Protein AF-A0ABD0RJ56-F1 (afdb_monomer)

Radius of gyration: 17.23 Å; Cα contacts (8 Å, |Δi|>4): 108; chains: 1; bounding box: 43×37×40 Å

InterPro domains:
  IPR050910 JMJD6 family arginine demethylases/lysyl-hydroxylases [PTHR12480] (2-118)

Secondary structure (DSSP, 8-state):
-HHHIIIIITTT---PPPSTTTT-THHHH-SHHHHHHHTTT-EEEEEE-TTSPEEEEEHHHHHHHHTT---SS------S-STTST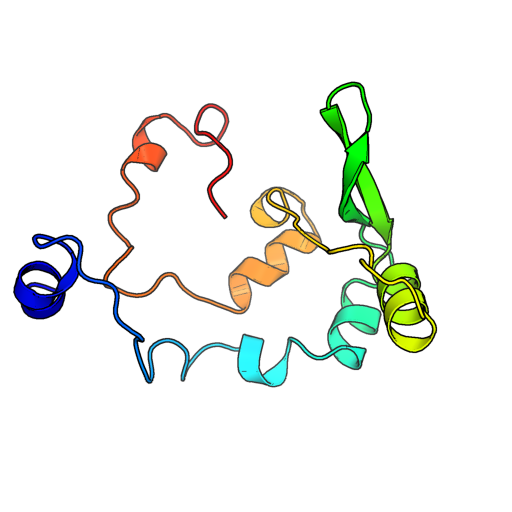TGGGGGGS----GGG---GGGGG-TTTSPP--

Sequence (118 aa):
PEEFIQRFEKPYKPVVLLNCQDLWPAREKWTLERLKRKYRNQKFKCGEDNDGYSVKMKMKYYVEYLESTHDDSPLYIFDSSFGEHAKRRKLLEDYQVPAFFRDDLFQFAGEKRRPPYR

Nearest PDB structures (foldseek):
  6mev-assembly7_G  TM=1.001E+00  e=7.205E-17  Homo sapiens
  7dyt-assembly1_A  TM=6.896E-01  e=9.779E-03  Homo sapiens
  7uv9-assembly1_K  TM=5.946E-01  e=1.048E-01  Homo sapiens
  3k3n-assembly1_A  TM=6.555E-01  e=2.467E-01  Homo sapiens

Foldseek 3Di:
DVVCCVPDVVVVHDDDDPPQCVPFQCVPQVDLVNCCVQQVAPWFFQDADPVGHTDIDGSVVVSVCVVDDPDPDDGGGDHLCQCVDPRSVVVVNRGDDGPVPPPPVQCVVPDVRRPRDD

Mean predicted aligned error: 2.81 Å

Solvent-accessible surface area (backbone atoms only — not comparable to full-atom values): 7423 Å² total; per-residue (Å²): 98,69,67,55,36,70,72,22,59,74,71,72,43,90,81,87,80,74,83,72,56,79,86,29,53,37,82,75,50,74,38,72,70,50,41,34,63,79,38,30,84,44,69,42,26,37,52,62,50,98,88,66,48,73,36,64,43,34,36,41,58,51,54,55,42,72,77,68,66,84,61,98,77,66,85,49,82,65,55,58,60,39,75,82,32,92,80,49,26,63,59,64,76,26,51,74,81,47,86,82,66,64,83,55,71,59,61,79,63,33,88,90,68,37,75,85,84,89

Organism: Cirrhinus mrigala (NCBI:txid683832)

pLDDT: mean 97.33, std 1.73, range [88.75, 98.81]

Structure (mmCIF, N/CA/C/O backbone):
data_AF-A0ABD0RJ56-F1
#
_entry.id   AF-A0ABD0RJ56-F1
#
loop_
_atom_site.group_PDB
_atom_site.id
_atom_site.type_symbol
_atom_site.label_atom_id
_atom_site.label_alt_id
_atom_site.label_comp_id
_atom_site.label_asym_id
_atom_site.label_entity_id
_atom_site.label_seq_id
_atom_site.pdbx_PDB_ins_code
_atom_site.Cartn_x
_atom_site.Cartn_y
_atom_site.Cartn_z
_atom_site.occupancy
_atom_site.B_iso_or_equiv
_atom_site.auth_seq_id
_atom_site.auth_comp_id
_atom_site.auth_asym_id
_atom_site.auth_atom_id
_atom_site.pdbx_PDB_model_num
ATOM 1 N N . PRO A 1 1 ? -19.359 6.671 13.083 1.00 88.75 1 PRO A N 1
ATOM 2 C CA . PRO A 1 1 ? -18.139 6.341 13.866 1.00 88.75 1 PRO A CA 1
ATOM 3 C C . PRO A 1 1 ? -18.472 5.698 15.215 1.00 88.75 1 PRO A C 1
ATOM 5 O O . PRO A 1 1 ? -18.000 4.602 15.471 1.00 88.75 1 PRO A O 1
ATOM 8 N N . GLU A 1 2 ? -19.352 6.324 16.005 1.00 96.62 2 GLU A N 1
ATOM 9 C CA . GLU A 1 2 ? -19.818 5.838 17.319 1.00 96.62 2 GLU A CA 1
ATOM 10 C C . GLU A 1 2 ? -20.179 4.342 17.337 1.00 96.62 2 GLU A C 1
ATOM 12 O O . GLU A 1 2 ? -19.655 3.572 18.136 1.00 96.62 2 GLU A O 1
ATOM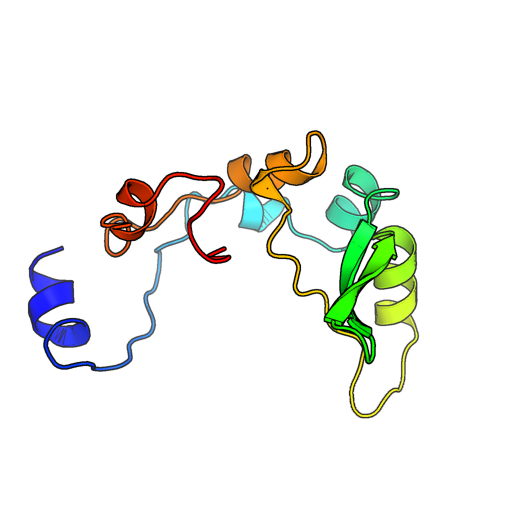 17 N N . GLU A 1 3 ? -21.030 3.902 16.405 1.00 97.88 3 GLU A N 1
ATOM 18 C CA . GLU A 1 3 ? -21.473 2.508 16.342 1.00 97.88 3 GLU A CA 1
ATOM 19 C C . GLU A 1 3 ? -20.312 1.533 16.088 1.00 97.88 3 GLU A C 1
ATOM 21 O O . GLU A 1 3 ? -20.237 0.479 16.720 1.00 97.88 3 GLU A O 1
ATOM 26 N N . PHE A 1 4 ? -19.383 1.896 15.196 1.00 98.06 4 PHE A N 1
ATOM 27 C CA . PHE A 1 4 ? -18.185 1.099 14.931 1.00 98.06 4 PHE A CA 1
ATOM 28 C C . PHE A 1 4 ? -17.321 0.972 16.191 1.00 98.06 4 PHE A C 1
ATOM 30 O O . PHE A 1 4 ? -16.893 -0.131 16.536 1.00 98.06 4 PHE A O 1
ATOM 37 N N . ILE A 1 5 ? -17.141 2.081 16.914 1.00 98.06 5 ILE A N 1
ATOM 38 C CA . ILE A 1 5 ? -16.352 2.121 18.145 1.00 98.06 5 ILE A CA 1
ATOM 39 C C . ILE A 1 5 ? -16.961 1.194 19.198 1.00 98.06 5 ILE A C 1
ATOM 41 O O . ILE A 1 5 ? -16.270 0.331 19.734 1.00 98.06 5 ILE A O 1
ATOM 45 N N . GLN A 1 6 ? -18.261 1.326 19.471 1.00 98.56 6 GLN A N 1
ATOM 46 C CA . GLN A 1 6 ? -18.923 0.548 20.522 1.00 98.56 6 GLN A CA 1
ATOM 47 C C . GLN A 1 6 ? -18.983 -0.950 20.199 1.00 98.56 6 GLN A C 1
ATOM 49 O O . GLN A 1 6 ? -18.818 -1.781 21.091 1.00 98.56 6 GLN A O 1
ATOM 54 N N . ARG A 1 7 ? -19.230 -1.310 18.934 1.00 98.44 7 ARG A N 1
ATOM 55 C CA . ARG A 1 7 ? -19.447 -2.708 18.532 1.00 98.44 7 ARG A CA 1
ATOM 56 C C . ARG A 1 7 ? -18.157 -3.470 18.233 1.00 98.44 7 ARG A C 1
ATOM 58 O O . ARG A 1 7 ? -18.163 -4.695 18.374 1.00 98.44 7 ARG A O 1
ATOM 65 N N . PHE A 1 8 ? -17.096 -2.783 17.797 1.00 98.56 8 PHE A N 1
ATOM 66 C CA . PHE A 1 8 ? -15.898 -3.428 17.249 1.00 98.56 8 PHE A CA 1
ATOM 67 C C . PHE A 1 8 ? -14.587 -2.904 17.835 1.00 98.56 8 PHE A C 1
ATOM 69 O O . PHE A 1 8 ? -13.844 -3.695 18.410 1.00 98.56 8 PHE A O 1
ATOM 76 N N . GLU A 1 9 ? -14.309 -1.601 17.747 1.00 98.25 9 GLU A N 1
ATOM 77 C CA . GLU A 1 9 ? -13.006 -1.048 18.156 1.00 98.25 9 GLU A CA 1
ATOM 78 C C . GLU A 1 9 ? -12.760 -1.171 19.665 1.00 98.25 9 GLU A C 1
ATOM 80 O O . GLU A 1 9 ? -11.791 -1.794 20.091 1.00 98.25 9 GLU A O 1
ATOM 85 N N . LYS A 1 10 ? -13.682 -0.654 20.486 1.00 98.25 10 LYS A N 1
ATOM 86 C CA . LYS A 1 10 ? -13.604 -0.692 21.951 1.00 98.25 10 LYS A CA 1
ATOM 87 C C . LYS A 1 10 ? -13.542 -2.118 22.525 1.00 98.25 10 LYS A C 1
ATOM 89 O O . LYS A 1 10 ? -12.751 -2.332 23.440 1.00 98.25 10 LYS A O 1
ATOM 94 N N . PRO A 1 11 ? -14.335 -3.101 22.047 1.00 98.44 11 PRO A N 1
ATOM 95 C CA . PRO A 1 11 ? -14.217 -4.485 22.508 1.00 98.44 11 PRO A CA 1
ATOM 96 C C . PRO A 1 11 ? -13.093 -5.284 21.823 1.00 98.44 11 PRO A C 1
ATOM 98 O O . PRO A 1 11 ? -13.025 -6.491 22.043 1.00 98.44 11 PRO A O 1
ATOM 101 N N . TYR A 1 12 ? -12.245 -4.666 20.988 1.00 98.44 12 TYR A N 1
ATOM 102 C CA . TYR A 1 12 ? -11.181 -5.344 20.230 1.00 98.44 12 TYR A CA 1
ATOM 103 C C . TYR A 1 12 ? -11.688 -6.515 19.369 1.00 98.44 12 TYR A C 1
ATOM 105 O O . TYR A 1 12 ? -11.052 -7.564 19.255 1.00 98.44 12 TYR A O 1
ATOM 113 N N . LYS A 1 13 ? -12.864 -6.350 18.755 1.00 98.56 13 LYS A N 1
ATOM 114 C CA . LYS A 1 13 ? -13.534 -7.396 17.979 1.00 98.56 13 LYS A CA 1
ATOM 115 C C . LYS A 1 13 ? -13.272 -7.229 16.474 1.00 98.56 13 LYS A C 1
ATOM 117 O O . LYS A 1 13 ? -13.700 -6.224 15.904 1.00 98.56 13 LYS A O 1
ATOM 122 N N . PRO A 1 14 ? -12.663 -8.225 15.797 1.00 98.56 14 PRO A N 1
ATOM 123 C CA . PRO A 1 14 ? -12.474 -8.195 14.348 1.00 98.56 14 PRO A CA 1
ATOM 124 C C . PRO A 1 14 ? -13.799 -8.124 13.578 1.00 98.56 14 PRO A C 1
ATOM 126 O O . PRO A 1 14 ? -14.790 -8.755 13.958 1.00 98.56 14 PRO A O 1
ATOM 129 N N . VAL A 1 15 ? -13.806 -7.383 12.468 1.00 98.12 15 VAL A N 1
ATOM 130 C CA . VAL A 1 15 ? -14.964 -7.234 11.576 1.00 98.12 15 VAL A CA 1
ATOM 131 C C . VAL A 1 15 ? -14.520 -7.008 10.132 1.00 98.12 15 VAL A C 1
ATOM 133 O O . VAL A 1 15 ? -13.505 -6.362 9.879 1.00 98.12 15 VAL A O 1
ATOM 136 N N . VAL A 1 16 ? -15.303 -7.515 9.177 1.00 98.19 16 VAL A N 1
ATOM 137 C CA . VAL A 1 16 ? -15.160 -7.192 7.751 1.00 98.19 16 VAL A CA 1
ATOM 138 C C . VAL A 1 16 ? -16.082 -6.020 7.422 1.00 98.19 16 VAL A C 1
ATOM 140 O O . VAL A 1 16 ? -17.297 -6.114 7.589 1.00 98.19 16 VAL A O 1
ATOM 143 N N . LEU A 1 17 ? -15.505 -4.910 6.959 1.00 97.62 17 LEU A N 1
ATOM 144 C CA . LEU A 1 17 ? -16.253 -3.723 6.545 1.00 97.62 17 LEU A CA 1
ATOM 145 C C . LEU A 1 17 ? -16.575 -3.800 5.052 1.00 97.62 17 LEU A C 1
ATOM 147 O O . LEU A 1 17 ? -15.671 -3.828 4.220 1.00 97.62 17 LEU A O 1
ATOM 151 N N . LEU A 1 18 ? -17.862 -3.798 4.715 1.00 97.50 18 LEU A N 1
ATOM 152 C CA . LEU A 1 18 ? -18.329 -3.726 3.331 1.00 97.50 18 LEU A CA 1
ATOM 153 C C . LEU A 1 18 ? -18.424 -2.264 2.868 1.00 97.50 18 LEU A C 1
ATOM 155 O O . LEU A 1 18 ? -18.522 -1.353 3.691 1.00 97.50 18 LEU A O 1
ATOM 159 N N . ASN A 1 19 ? -18.416 -2.043 1.549 1.00 96.44 19 ASN A N 1
ATOM 160 C CA . ASN A 1 19 ? -18.725 -0.757 0.897 1.00 96.44 19 ASN A CA 1
ATOM 161 C C . ASN A 1 19 ? -17.816 0.429 1.296 1.00 96.44 19 ASN A C 1
ATOM 163 O O . ASN A 1 19 ? -18.101 1.586 0.997 1.00 96.44 19 ASN A O 1
ATOM 167 N N . CYS A 1 20 ? -16.679 0.177 1.951 1.00 96.00 20 CYS A N 1
ATOM 168 C CA . CYS A 1 20 ? -15.752 1.229 2.387 1.00 96.00 20 CYS A CA 1
ATOM 169 C C . CYS A 1 20 ? -14.817 1.733 1.270 1.00 96.00 20 CYS A C 1
ATOM 171 O O . CYS A 1 20 ? -14.027 2.652 1.491 1.00 96.00 20 CYS A O 1
ATOM 173 N N . GLN A 1 21 ? -14.921 1.142 0.076 1.00 97.69 21 GLN A N 1
ATOM 174 C CA . GLN A 1 21 ? -14.030 1.374 -1.064 1.00 97.69 21 GLN A CA 1
ATOM 175 C C . GLN A 1 21 ? -14.792 1.705 -2.355 1.00 97.69 21 GLN A C 1
ATOM 177 O O . GLN A 1 21 ? -14.190 1.749 -3.423 1.00 97.69 21 GLN A O 1
ATOM 182 N N . ASP A 1 22 ? -16.110 1.927 -2.297 1.00 95.62 22 ASP A N 1
ATOM 183 C CA . ASP A 1 22 ? -16.953 2.060 -3.499 1.00 95.62 22 ASP A CA 1
ATOM 184 C C . ASP A 1 22 ? -16.535 3.198 -4.425 1.00 95.62 22 ASP A C 1
ATOM 186 O O . ASP A 1 22 ? -16.632 3.075 -5.642 1.00 95.62 22 ASP A O 1
ATOM 190 N N . LEU A 1 23 ? -15.990 4.267 -3.851 1.00 96.50 23 LEU A N 1
ATOM 191 C CA . LEU A 1 23 ? -15.541 5.445 -4.586 1.00 96.50 23 LEU A CA 1
ATOM 192 C C . LEU A 1 23 ? -14.040 5.425 -4.910 1.00 96.50 23 LEU A C 1
ATOM 194 O O . LEU A 1 23 ? -13.522 6.411 -5.427 1.00 96.50 23 LEU A O 1
ATOM 198 N N . TRP A 1 24 ? -13.311 4.353 -4.577 1.00 98.44 24 TRP A N 1
ATOM 199 C CA . TRP A 1 24 ? -11.860 4.310 -4.764 1.00 98.44 24 TRP A CA 1
ATOM 200 C C . TRP A 1 24 ? -11.498 4.097 -6.237 1.00 98.44 24 TRP A C 1
ATOM 202 O O . TRP A 1 24 ? -11.827 3.044 -6.796 1.00 98.44 24 TRP A O 1
ATOM 212 N N . PRO A 1 25 ? -10.721 5.007 -6.859 1.00 98.62 25 PRO A N 1
ATOM 213 C CA . PRO A 1 25 ? -10.216 4.791 -8.214 1.00 98.62 25 PRO A CA 1
ATOM 214 C C . PRO A 1 25 ? -9.366 3.518 -8.357 1.00 98.62 25 PRO A C 1
ATOM 216 O O . PRO A 1 25 ? -9.233 2.989 -9.464 1.00 98.62 25 PRO A O 1
ATOM 219 N N . ALA A 1 26 ? -8.795 3.009 -7.258 1.00 98.50 26 ALA A N 1
ATOM 220 C CA . ALA A 1 26 ? -8.072 1.741 -7.202 1.00 98.50 26 ALA A CA 1
ATOM 221 C C . ALA A 1 26 ? -8.860 0.567 -7.803 1.00 98.50 26 ALA A C 1
ATOM 223 O O . ALA A 1 26 ? -8.245 -0.272 -8.460 1.00 98.50 26 ALA A O 1
ATOM 224 N N . ARG A 1 27 ? -10.199 0.549 -7.674 1.00 98.12 27 ARG A N 1
ATOM 225 C CA . ARG A 1 27 ? -11.068 -0.516 -8.218 1.00 98.12 27 ARG A CA 1
ATOM 226 C C . ARG A 1 27 ? -10.8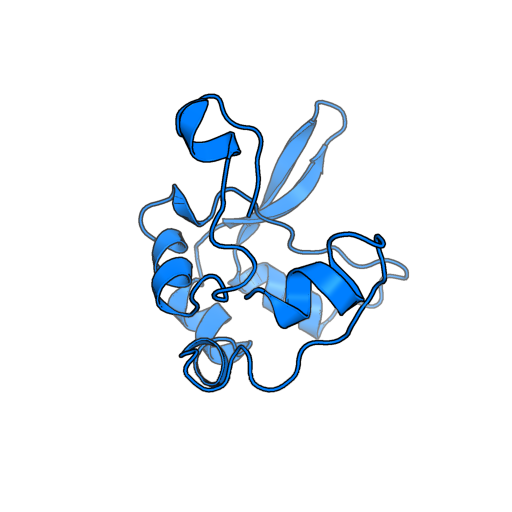73 -0.750 -9.717 1.00 98.12 27 ARG A C 1
ATOM 228 O O . ARG A 1 27 ? -11.003 -1.874 -10.181 1.00 98.12 27 ARG A O 1
ATOM 235 N N . GLU A 1 28 ? -10.530 0.298 -10.463 1.00 98.19 28 GLU A N 1
ATOM 236 C CA . GLU A 1 28 ? -10.257 0.211 -11.901 1.00 98.19 28 GLU A CA 1
ATOM 237 C C . GLU A 1 28 ? -8.770 0.364 -12.233 1.00 98.19 28 GLU A C 1
ATOM 239 O O . GLU A 1 28 ? -8.291 -0.123 -13.262 1.00 98.19 28 GLU A O 1
ATOM 244 N N . LYS A 1 29 ? -8.030 1.141 -11.435 1.00 98.56 29 LYS A N 1
ATOM 245 C CA . LYS A 1 29 ? -6.637 1.506 -11.729 1.00 98.56 29 LYS A CA 1
ATOM 246 C C . LYS A 1 29 ? -5.634 0.441 -11.316 1.00 98.56 29 LYS A C 1
ATOM 248 O O . LYS A 1 29 ? -4.575 0.363 -11.943 1.00 98.56 29 LYS A O 1
ATOM 253 N N . TRP A 1 30 ? -5.920 -0.339 -10.278 1.00 98.50 30 TRP A N 1
ATOM 254 C CA . TRP A 1 30 ? -4.980 -1.310 -9.719 1.00 98.50 30 TRP A CA 1
ATOM 255 C C . TRP A 1 30 ? -5.168 -2.683 -10.358 1.00 98.50 30 TRP A C 1
ATOM 257 O O . TRP A 1 30 ? -5.581 -3.646 -9.726 1.00 98.50 30 TRP A O 1
ATOM 267 N N . THR A 1 31 ? -4.833 -2.758 -11.643 1.00 98.56 31 THR A N 1
ATOM 268 C CA . THR A 1 31 ? -4.732 -4.014 -12.395 1.00 98.56 31 THR A CA 1
ATOM 269 C C . THR A 1 31 ? -3.276 -4.279 -12.768 1.00 98.56 31 THR A C 1
ATOM 271 O O . THR A 1 31 ? -2.493 -3.330 -12.892 1.00 98.56 31 THR A O 1
ATOM 274 N N . LEU A 1 32 ? -2.896 -5.545 -12.988 1.00 98.12 32 LEU A N 1
ATOM 275 C CA . LEU A 1 32 ? -1.526 -5.905 -13.385 1.00 98.12 32 LEU A CA 1
ATOM 276 C C . LEU A 1 32 ? -1.065 -5.109 -14.615 1.00 98.12 32 LEU A C 1
ATOM 278 O O . LEU A 1 32 ? -0.003 -4.492 -14.585 1.00 98.12 32 LEU A O 1
ATOM 282 N N . GLU A 1 33 ? -1.896 -5.024 -15.656 1.00 98.19 33 GLU A N 1
ATOM 283 C CA . GLU A 1 33 ? -1.592 -4.275 -16.881 1.00 98.19 33 GLU A CA 1
ATOM 284 C C . GLU A 1 33 ? -1.340 -2.779 -16.605 1.00 98.19 33 GLU A C 1
ATOM 286 O O . GLU A 1 33 ? -0.318 -2.212 -17.016 1.00 98.19 33 GLU A O 1
ATOM 291 N N . ARG A 1 34 ? -2.251 -2.119 -15.874 1.00 98.56 34 ARG A N 1
ATOM 292 C CA . ARG A 1 34 ? -2.160 -0.676 -15.605 1.00 98.56 34 ARG A CA 1
ATOM 293 C C . ARG A 1 34 ? -1.000 -0.352 -14.672 1.00 98.56 34 ARG A C 1
ATOM 295 O O . ARG A 1 34 ? -0.301 0.635 -14.914 1.00 98.56 34 ARG A O 1
ATOM 302 N N . LEU A 1 35 ? -0.755 -1.176 -13.653 1.00 98.62 35 LEU A N 1
ATOM 303 C CA . LEU A 1 35 ? 0.365 -1.012 -12.726 1.00 98.62 35 LEU A CA 1
ATOM 304 C C . LEU A 1 35 ? 1.709 -1.262 -13.428 1.00 98.62 35 LEU A C 1
ATOM 306 O O . LEU A 1 35 ? 2.607 -0.418 -13.316 1.00 98.62 35 LEU A O 1
ATOM 310 N N . LYS A 1 36 ? 1.825 -2.331 -14.235 1.00 98.44 36 LYS A N 1
ATOM 311 C CA . LYS A 1 36 ? 3.004 -2.633 -15.074 1.00 98.44 36 LYS A CA 1
ATOM 312 C C . LYS A 1 36 ? 3.311 -1.483 -16.029 1.00 98.44 36 LYS A C 1
ATOM 314 O O . LYS A 1 36 ? 4.476 -1.124 -16.185 1.00 98.44 36 LYS A O 1
ATOM 319 N N . ARG A 1 37 ? 2.291 -0.849 -16.624 1.00 98.50 37 ARG A N 1
ATOM 320 C CA . ARG A 1 37 ? 2.452 0.321 -17.508 1.00 98.50 37 ARG A CA 1
ATOM 321 C C . ARG A 1 37 ? 2.829 1.597 -16.745 1.00 98.50 37 ARG A C 1
ATOM 323 O O . ARG A 1 37 ? 3.854 2.203 -17.053 1.00 98.50 37 ARG A O 1
ATOM 330 N N . LYS A 1 38 ? 2.033 2.009 -15.751 1.00 98.44 38 LYS A N 1
ATOM 331 C CA . LYS A 1 38 ? 2.175 3.297 -15.032 1.00 98.44 38 LYS A CA 1
ATOM 332 C C . LYS A 1 38 ? 3.432 3.342 -14.160 1.00 98.44 38 LYS A C 1
ATOM 334 O O . LYS A 1 38 ? 4.125 4.359 -14.132 1.00 98.44 38 LYS A O 1
ATOM 339 N N . TYR A 1 39 ? 3.756 2.242 -13.482 1.00 98.62 39 TYR A N 1
ATOM 340 C CA . TYR A 1 39 ? 4.877 2.156 -12.541 1.00 98.62 39 TYR A CA 1
ATOM 341 C C . TYR A 1 39 ? 6.036 1.300 -13.058 1.00 98.62 39 TYR A C 1
ATOM 343 O O . TYR A 1 39 ? 6.927 0.959 -12.284 1.00 98.62 39 TYR A O 1
ATOM 351 N N . ARG A 1 40 ? 6.081 1.020 -14.369 1.00 98.62 40 ARG A N 1
ATOM 352 C CA . ARG A 1 40 ? 7.025 0.114 -15.054 1.00 98.62 40 ARG A CA 1
ATOM 353 C C . ARG A 1 40 ? 8.438 0.079 -14.473 1.00 98.62 40 ARG A C 1
ATOM 355 O O . ARG A 1 40 ? 8.984 -0.986 -14.206 1.00 98.62 40 ARG A O 1
ATOM 362 N N . ASN A 1 41 ? 9.041 1.257 -14.308 1.00 98.62 41 ASN A N 1
ATOM 363 C CA . ASN A 1 41 ? 10.431 1.420 -13.873 1.00 98.62 41 ASN A CA 1
ATOM 364 C C . ASN A 1 41 ? 10.588 1.859 -12.407 1.00 98.62 41 ASN A C 1
ATOM 366 O O . ASN A 1 41 ? 11.707 2.150 -11.988 1.00 98.62 41 ASN A O 1
ATOM 370 N N . GLN A 1 42 ? 9.499 1.945 -11.639 1.00 98.69 42 GLN A N 1
ATO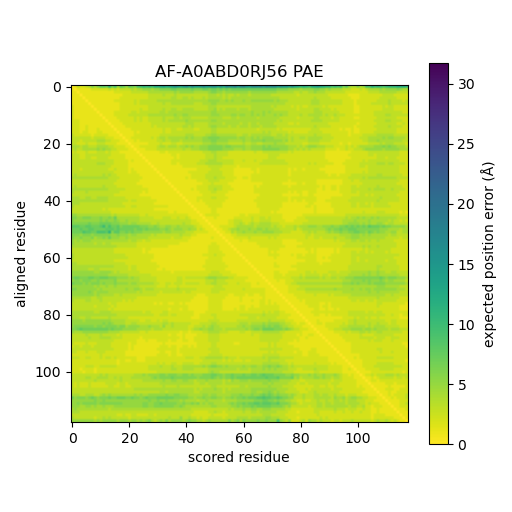M 371 C CA . GLN A 1 42 ? 9.550 2.242 -10.208 1.00 98.69 42 GLN A CA 1
ATOM 372 C C . GLN A 1 42 ? 9.865 0.975 -9.423 1.00 98.69 42 GLN A C 1
ATOM 374 O O . GLN A 1 42 ? 9.317 -0.087 -9.717 1.00 98.69 42 GLN A O 1
ATOM 379 N N . LYS A 1 43 ? 10.770 1.105 -8.451 1.00 98.56 43 LYS A N 1
ATOM 380 C CA . LYS A 1 43 ? 11.142 0.024 -7.542 1.00 98.56 43 LYS A CA 1
ATOM 381 C C . LYS A 1 43 ? 10.155 -0.042 -6.373 1.00 98.56 43 LYS A C 1
ATOM 383 O O . LYS A 1 43 ? 9.825 1.003 -5.811 1.00 98.56 43 LYS A O 1
ATOM 388 N N . PHE A 1 44 ? 9.738 -1.243 -6.004 1.00 98.75 44 PHE A N 1
ATOM 389 C CA . PHE A 1 44 ? 8.932 -1.535 -4.820 1.00 98.75 44 PHE A CA 1
ATOM 390 C C . PHE A 1 44 ? 9.683 -2.536 -3.947 1.00 98.75 44 PHE A C 1
ATOM 392 O O . PHE A 1 44 ? 10.370 -3.411 -4.479 1.00 98.75 44 PHE A O 1
ATOM 399 N N . LYS A 1 45 ? 9.604 -2.365 -2.628 1.00 98.62 45 LYS A N 1
ATOM 400 C CA . LYS A 1 45 ? 10.156 -3.308 -1.655 1.00 98.62 45 LYS A CA 1
ATOM 401 C C . LYS A 1 45 ? 9.425 -4.645 -1.756 1.00 98.62 45 LYS A C 1
ATOM 403 O O . LYS A 1 45 ? 8.199 -4.665 -1.791 1.00 98.62 45 LYS A O 1
ATOM 408 N N . CYS A 1 46 ? 10.187 -5.730 -1.814 1.00 98.19 46 CYS A N 1
ATOM 409 C CA . CYS A 1 46 ? 9.674 -7.099 -1.853 1.00 98.19 46 CYS A CA 1
ATOM 410 C C . CYS A 1 46 ? 10.417 -8.052 -0.901 1.00 98.19 46 CYS A C 1
ATOM 412 O O . CYS A 1 46 ? 10.375 -9.264 -1.078 1.00 98.19 46 CYS A O 1
ATOM 414 N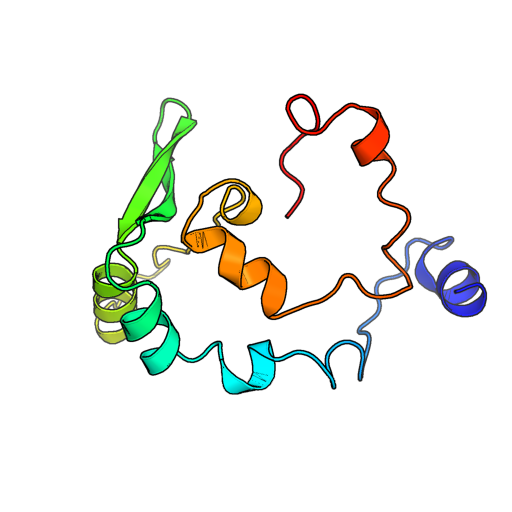 N . GLY A 1 47 ? 11.149 -7.490 0.064 1.00 97.62 47 GLY A N 1
ATOM 415 C CA . GLY A 1 47 ? 11.928 -8.216 1.060 1.00 97.62 47 GLY A CA 1
ATOM 416 C C . GLY A 1 47 ? 12.872 -7.288 1.825 1.00 97.62 47 GLY A C 1
ATOM 417 O O . GLY A 1 47 ? 12.906 -6.072 1.590 1.00 97.62 47 GLY A O 1
ATOM 418 N N . GLU A 1 48 ? 13.653 -7.879 2.715 1.00 98.06 48 GLU A N 1
ATOM 419 C CA . GLU A 1 48 ? 14.755 -7.260 3.452 1.00 98.06 48 GLU A CA 1
ATOM 420 C C . GLU A 1 48 ? 15.953 -8.210 3.410 1.00 98.06 48 GLU A C 1
ATOM 422 O O . GLU A 1 48 ? 15.766 -9.424 3.312 1.00 98.06 48 GLU A O 1
ATOM 427 N N . ASP A 1 49 ? 17.165 -7.665 3.405 1.00 96.62 49 ASP A N 1
ATOM 428 C CA . ASP A 1 49 ? 18.381 -8.464 3.540 1.00 96.62 49 ASP A CA 1
ATOM 429 C C . ASP A 1 49 ? 18.763 -8.669 5.014 1.00 96.62 49 ASP A C 1
ATOM 431 O O . ASP A 1 49 ? 18.076 -8.214 5.930 1.00 96.62 49 ASP A O 1
ATOM 435 N N . ASN A 1 50 ? 19.873 -9.373 5.242 1.00 96.88 50 ASN A N 1
ATOM 436 C CA . ASN A 1 50 ? 20.346 -9.738 6.580 1.00 96.88 50 ASN A CA 1
ATOM 437 C C . ASN A 1 50 ? 20.732 -8.528 7.449 1.00 96.88 50 ASN A C 1
ATOM 439 O O . ASN A 1 50 ? 20.772 -8.657 8.671 1.00 96.88 50 ASN A O 1
ATOM 443 N N . ASP A 1 51 ? 20.990 -7.373 6.832 1.00 96.62 51 ASP A N 1
ATOM 444 C CA . ASP A 1 51 ? 21.355 -6.130 7.515 1.00 96.62 51 ASP A CA 1
ATOM 445 C C . ASP A 1 51 ? 20.149 -5.175 7.649 1.00 96.62 51 ASP A C 1
ATOM 447 O O . ASP A 1 51 ? 20.281 -4.045 8.128 1.00 96.62 51 ASP A O 1
ATOM 451 N N . GLY A 1 52 ? 18.955 -5.616 7.233 1.00 94.62 52 GLY A N 1
ATOM 452 C CA . GLY A 1 52 ? 17.708 -4.856 7.309 1.00 94.62 52 GLY A CA 1
ATOM 453 C C . GLY A 1 52 ? 17.514 -3.837 6.183 1.00 94.62 52 GLY A C 1
ATOM 454 O O . GLY A 1 52 ? 16.579 -3.027 6.234 1.00 94.62 52 GLY A O 1
ATOM 455 N N . TYR A 1 53 ? 18.347 -3.844 5.137 1.00 96.62 53 TYR A N 1
ATOM 456 C CA . TYR A 1 53 ? 18.112 -2.989 3.978 1.00 96.62 53 TYR A CA 1
ATOM 457 C C . TYR A 1 53 ? 16.993 -3.555 3.107 1.00 96.62 53 TYR A C 1
ATOM 459 O O . TYR A 1 53 ? 16.834 -4.755 2.898 1.00 96.62 53 TYR A O 1
ATOM 467 N N . SER A 1 54 ? 16.187 -2.653 2.547 1.00 96.94 54 SER A N 1
ATOM 468 C CA . SER A 1 54 ? 15.078 -3.044 1.679 1.00 96.94 54 SER A CA 1
ATOM 469 C C . SER A 1 54 ? 15.570 -3.659 0.367 1.00 96.94 54 SER A C 1
ATOM 471 O O . SER A 1 54 ? 16.167 -2.964 -0.462 1.00 96.94 54 SER A O 1
ATOM 473 N N . VAL A 1 55 ? 15.170 -4.900 0.101 1.00 98.06 55 VAL A N 1
ATOM 474 C CA . VAL A 1 55 ? 15.298 -5.532 -1.216 1.00 98.06 55 VAL A CA 1
ATOM 475 C C . VAL A 1 55 ? 14.183 -4.996 -2.111 1.00 98.06 55 VAL A C 1
ATOM 477 O O . VAL A 1 55 ? 13.004 -5.064 -1.758 1.00 98.06 55 VAL A O 1
ATOM 480 N N . LYS A 1 56 ? 14.534 -4.405 -3.263 1.00 98.44 56 LYS A N 1
ATOM 481 C CA . LYS A 1 56 ? 13.561 -3.753 -4.157 1.00 98.44 56 LYS A CA 1
ATOM 482 C C . LYS A 1 56 ? 13.660 -4.219 -5.603 1.00 98.44 56 LYS A C 1
ATOM 484 O O . LYS A 1 56 ? 14.743 -4.226 -6.188 1.00 98.44 56 LYS A O 1
ATOM 489 N N . MET A 1 57 ? 12.507 -4.423 -6.233 1.00 98.62 57 MET A N 1
ATOM 490 C CA . MET A 1 57 ? 12.377 -4.831 -7.634 1.00 98.62 57 MET A CA 1
ATOM 491 C C . MET A 1 57 ? 11.546 -3.819 -8.435 1.00 98.62 57 MET A C 1
ATOM 493 O O . MET A 1 57 ? 10.636 -3.187 -7.900 1.00 98.62 57 MET A O 1
ATOM 497 N N . LYS A 1 58 ? 11.856 -3.615 -9.726 1.00 98.81 58 LYS A N 1
ATOM 498 C CA . LYS A 1 58 ? 11.000 -2.785 -10.598 1.00 98.81 58 LYS A CA 1
ATOM 499 C C . LYS A 1 58 ? 9.668 -3.495 -10.845 1.00 98.81 58 LYS A C 1
ATOM 501 O O . LYS A 1 58 ? 9.682 -4.686 -11.132 1.00 98.81 58 LYS A O 1
ATOM 506 N N . MET A 1 59 ? 8.559 -2.750 -10.861 1.00 98.81 59 MET A N 1
ATOM 507 C CA . MET A 1 59 ? 7.213 -3.306 -11.089 1.00 98.81 59 MET A CA 1
ATOM 508 C C . MET A 1 59 ? 7.133 -4.206 -12.330 1.00 98.81 59 MET A C 1
ATOM 510 O O . MET A 1 59 ? 6.517 -5.259 -12.274 1.00 98.81 59 MET A O 1
ATOM 514 N N . LYS A 1 60 ? 7.791 -3.841 -13.442 1.00 98.75 60 LYS A N 1
ATOM 515 C CA . LYS A 1 60 ? 7.788 -4.686 -14.649 1.00 98.75 60 LYS A CA 1
ATOM 516 C C . LYS A 1 60 ? 8.320 -6.104 -14.401 1.00 98.75 60 LYS A C 1
ATOM 518 O O . LYS A 1 60 ? 7.700 -7.048 -14.863 1.00 98.75 60 LYS A O 1
ATOM 523 N N . TYR A 1 61 ? 9.405 -6.220 -13.633 1.00 98.81 61 TYR A N 1
ATOM 524 C CA . TYR A 1 61 ? 10.040 -7.498 -13.325 1.00 98.81 61 TYR A CA 1
ATOM 525 C C . TYR A 1 61 ? 9.225 -8.269 -12.297 1.00 98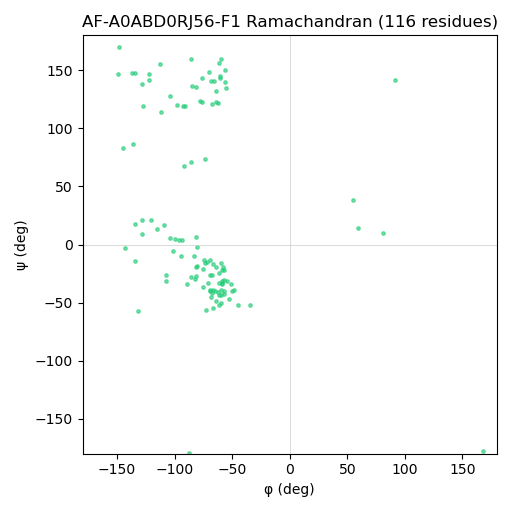.81 61 TYR A C 1
ATOM 527 O O . TYR A 1 61 ? 9.103 -9.475 -12.413 1.00 98.81 61 TYR A O 1
ATOM 535 N N . TYR A 1 62 ? 8.614 -7.574 -11.333 1.00 98.81 62 TYR A N 1
ATOM 536 C CA . TYR A 1 62 ? 7.741 -8.232 -10.368 1.00 98.81 62 TYR A CA 1
ATOM 537 C C . TYR A 1 62 ? 6.496 -8.826 -11.038 1.00 98.81 62 TYR A C 1
ATOM 539 O O . TYR A 1 62 ? 6.103 -9.936 -10.714 1.00 98.81 62 TYR A O 1
ATOM 547 N N . VAL A 1 63 ? 5.898 -8.129 -12.011 1.00 98.56 63 VAL A N 1
ATOM 548 C CA . VAL A 1 63 ? 4.767 -8.687 -12.768 1.00 98.56 63 VAL A CA 1
ATOM 549 C C . VAL A 1 63 ? 5.209 -9.862 -13.648 1.00 98.56 63 VAL A C 1
ATOM 551 O O . VAL A 1 63 ? 4.521 -10.870 -13.667 1.00 98.56 63 VAL A O 1
ATOM 554 N N . GLU A 1 64 ? 6.368 -9.774 -14.313 1.00 98.50 64 GLU A N 1
ATOM 555 C CA . GLU A 1 64 ? 6.950 -10.915 -15.051 1.00 98.50 64 GLU A CA 1
ATOM 556 C C . GLU A 1 64 ? 7.224 -12.122 -14.126 1.00 98.50 64 GLU A C 1
ATOM 558 O O . GLU A 1 64 ? 6.971 -13.266 -14.498 1.00 98.50 64 GLU A O 1
ATOM 563 N N . TYR A 1 65 ? 7.690 -11.869 -12.900 1.00 98.62 65 TYR A N 1
ATOM 564 C CA . TYR A 1 65 ? 7.891 -12.882 -11.866 1.00 98.62 65 TYR A CA 1
ATOM 565 C C . TYR A 1 65 ? 6.572 -13.540 -11.436 1.00 98.62 65 TYR A C 1
ATOM 567 O O . TYR A 1 65 ? 6.477 -14.763 -11.446 1.00 98.62 65 TYR A O 1
ATOM 575 N N . LEU A 1 66 ? 5.532 -12.751 -11.133 1.00 97.75 66 LEU A N 1
ATOM 576 C CA . LEU A 1 66 ? 4.206 -13.279 -10.780 1.00 97.75 66 LEU A CA 1
ATOM 577 C C . LEU A 1 66 ? 3.601 -14.152 -11.890 1.00 97.75 66 LEU A C 1
ATOM 579 O O . LEU A 1 66 ? 2.887 -15.101 -11.594 1.00 97.75 66 LEU A O 1
ATOM 583 N N . GLU A 1 67 ? 3.872 -13.825 -13.155 1.00 97.50 67 GLU A N 1
ATOM 584 C CA . GLU A 1 67 ? 3.368 -14.555 -14.326 1.00 97.50 67 GLU A CA 1
ATOM 585 C C . GLU A 1 67 ? 4.084 -15.904 -14.556 1.00 97.50 67 GLU A C 1
ATOM 587 O O . GLU A 1 67 ? 3.605 -16.703 -15.358 1.00 97.50 67 GLU A O 1
ATOM 592 N N . SER A 1 68 ? 5.220 -16.168 -13.897 1.00 97.88 68 SER A N 1
ATOM 593 C CA . SER A 1 68 ? 6.093 -17.314 -14.215 1.00 97.88 68 SER A CA 1
ATOM 594 C C . SER A 1 68 ? 6.591 -18.134 -13.019 1.00 97.88 68 SER A C 1
ATOM 596 O O . SER A 1 68 ? 7.113 -19.234 -13.217 1.00 97.88 68 SER A O 1
ATOM 598 N N . THR A 1 69 ? 6.464 -17.626 -11.792 1.00 98.19 69 THR A N 1
ATOM 599 C CA . THR A 1 69 ? 6.994 -18.298 -10.600 1.00 98.19 69 THR A CA 1
ATOM 600 C C . THR A 1 69 ? 6.231 -19.577 -10.243 1.00 98.19 69 THR A C 1
ATOM 602 O O . THR A 1 69 ? 5.029 -19.692 -10.469 1.00 98.19 69 THR A O 1
ATOM 605 N N . HIS A 1 70 ? 6.962 -20.529 -9.664 1.00 98.19 70 HIS A N 1
ATOM 606 C CA . HIS A 1 70 ? 6.452 -21.764 -9.063 1.00 98.19 70 HIS A CA 1
ATOM 607 C C . HIS A 1 70 ? 6.999 -21.935 -7.634 1.00 98.19 70 HIS A C 1
ATOM 609 O O . HIS A 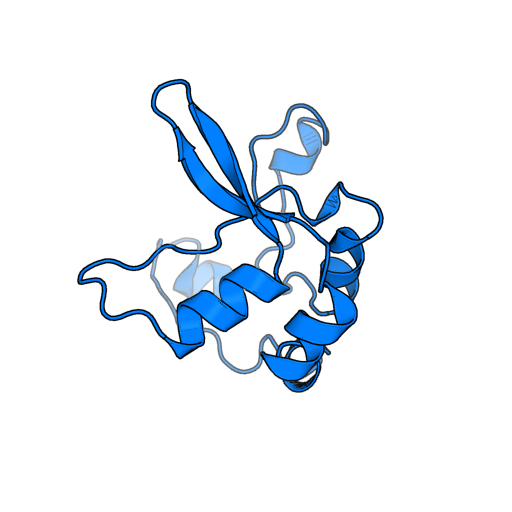1 70 ? 7.085 -23.053 -7.134 1.00 98.19 70 HIS A O 1
ATOM 615 N N . ASP A 1 71 ? 7.438 -20.840 -7.007 1.00 98.38 71 ASP A N 1
ATOM 616 C CA . ASP A 1 71 ? 8.025 -20.869 -5.669 1.00 98.38 71 ASP A CA 1
ATOM 617 C C . ASP A 1 71 ? 6.978 -21.291 -4.626 1.00 98.38 71 ASP A C 1
ATOM 619 O O . ASP A 1 71 ? 5.843 -20.813 -4.654 1.00 98.38 71 ASP A O 1
ATOM 623 N N . ASP A 1 72 ? 7.383 -22.105 -3.647 1.00 98.44 72 ASP A N 1
ATOM 624 C CA . ASP A 1 72 ? 6.518 -22.492 -2.520 1.00 98.44 72 ASP A CA 1
ATOM 625 C C . ASP A 1 72 ? 6.082 -21.273 -1.687 1.00 98.44 72 ASP A C 1
ATOM 627 O O . ASP A 1 72 ? 4.979 -21.220 -1.143 1.00 98.44 72 ASP A O 1
ATOM 631 N N . SER A 1 73 ? 6.967 -20.275 -1.595 1.00 97.19 73 SER A N 1
ATOM 632 C CA . SER A 1 73 ? 6.746 -19.011 -0.894 1.00 97.19 73 SER A CA 1
ATOM 633 C C . SER A 1 73 ? 7.257 -17.849 -1.754 1.00 97.19 73 SER A C 1
ATOM 635 O O . SER A 1 73 ? 8.409 -17.433 -1.593 1.00 97.19 73 SER A O 1
ATOM 637 N N . PRO A 1 74 ? 6.429 -17.319 -2.672 1.00 98.31 74 PRO A N 1
ATOM 638 C CA . PRO A 1 74 ? 6.853 -16.284 -3.605 1.00 98.31 74 PRO A CA 1
ATOM 639 C C . PRO A 1 74 ? 7.306 -14.978 -2.937 1.00 98.31 74 PRO A C 1
ATOM 641 O O . PRO A 1 74 ? 6.856 -14.620 -1.846 1.00 98.31 74 PRO A O 1
ATOM 644 N N . LEU A 1 75 ? 8.144 -14.206 -3.634 1.00 98.12 75 LEU A N 1
ATOM 645 C CA . LEU A 1 75 ? 8.456 -12.823 -3.277 1.00 98.12 75 LEU A CA 1
ATOM 646 C C . LEU A 1 75 ? 7.170 -11.998 -3.203 1.00 98.12 75 LEU A C 1
ATOM 648 O O . LEU A 1 75 ? 6.308 -12.093 -4.077 1.00 98.12 75 LEU A O 1
ATOM 652 N N . TYR A 1 76 ? 7.086 -11.122 -2.204 1.00 98.38 76 TYR A N 1
ATOM 653 C CA . TYR A 1 76 ? 5.870 -10.371 -1.920 1.00 98.38 76 TYR A CA 1
ATOM 654 C C . TYR A 1 76 ? 6.143 -8.872 -1.837 1.00 98.38 76 TYR A C 1
ATOM 656 O O . TYR A 1 76 ? 6.920 -8.428 -0.993 1.00 98.38 76 TYR A O 1
ATOM 664 N N . ILE A 1 77 ? 5.514 -8.070 -2.707 1.00 98.50 77 ILE A N 1
ATOM 665 C CA . ILE A 1 77 ? 5.582 -6.606 -2.592 1.00 98.50 77 ILE A CA 1
ATOM 666 C C . ILE A 1 77 ? 4.955 -6.167 -1.265 1.00 98.50 77 ILE A C 1
ATOM 668 O O . ILE A 1 77 ? 3.768 -6.367 -1.024 1.00 98.50 77 ILE A O 1
ATOM 672 N N . PHE A 1 78 ? 5.760 -5.481 -0.457 1.00 98.12 78 PHE A N 1
ATOM 673 C CA . PHE A 1 78 ? 5.360 -4.875 0.805 1.00 98.12 78 PHE A CA 1
ATOM 674 C C . PHE A 1 78 ? 6.142 -3.565 0.991 1.00 98.12 78 PHE A C 1
ATOM 676 O O . PHE A 1 78 ? 7.219 -3.534 1.588 1.00 98.12 78 PHE A O 1
ATOM 683 N N . ASP A 1 79 ? 5.657 -2.478 0.379 1.00 98.25 79 ASP A N 1
ATOM 684 C CA . ASP A 1 79 ? 6.365 -1.191 0.313 1.00 98.25 79 ASP A CA 1
ATOM 685 C C . ASP A 1 79 ? 5.658 -0.122 1.138 1.00 98.25 79 ASP A C 1
ATOM 687 O O . ASP A 1 79 ? 4.583 0.325 0.762 1.00 98.25 79 ASP A O 1
ATOM 691 N N . SER A 1 80 ? 6.315 0.339 2.202 1.00 96.88 80 SER A N 1
ATOM 692 C CA . SER A 1 80 ? 5.782 1.364 3.101 1.00 96.88 80 SER A CA 1
ATOM 693 C C . SER A 1 80 ? 6.207 2.798 2.763 1.00 96.88 80 SER A C 1
ATOM 695 O O . SER A 1 80 ? 5.954 3.731 3.517 1.00 96.88 80 SER A O 1
ATOM 697 N N . SER A 1 81 ? 6.943 2.979 1.661 1.00 96.56 81 SER A N 1
ATOM 698 C CA . SER A 1 81 ? 7.624 4.236 1.298 1.00 96.56 81 SER A CA 1
ATOM 699 C C . SER A 1 81 ? 7.069 4.871 0.018 1.00 96.56 81 SER A C 1
ATOM 701 O O . SER A 1 81 ? 7.721 5.689 -0.654 1.00 96.56 81 SER A O 1
ATOM 703 N N . PHE A 1 82 ? 5.912 4.392 -0.441 1.00 97.44 82 PHE A N 1
ATOM 704 C CA . PHE A 1 82 ? 5.346 4.808 -1.716 1.00 97.44 82 PHE A CA 1
ATOM 705 C C . PHE A 1 82 ? 4.836 6.251 -1.657 1.00 97.44 82 PHE A C 1
ATOM 707 O O . PHE A 1 82 ? 4.953 6.955 -2.662 1.00 97.44 82 PHE A O 1
ATOM 714 N N . GLY A 1 83 ? 4.337 6.703 -0.501 1.00 95.81 83 GLY A N 1
ATOM 715 C CA . GLY A 1 83 ? 3.784 8.045 -0.293 1.00 95.81 83 GLY A CA 1
ATOM 716 C C . GLY A 1 83 ? 4.826 9.166 -0.345 1.00 95.81 83 GLY A C 1
ATOM 717 O O . GLY A 1 83 ? 4.521 10.288 -0.748 1.00 95.81 83 GLY A O 1
ATOM 718 N N . GLU A 1 84 ? 6.077 8.846 -0.036 1.00 94.19 84 GLU A N 1
ATOM 719 C CA . GLU A 1 84 ? 7.182 9.793 0.121 1.00 94.19 84 GLU A CA 1
ATOM 720 C C . GLU A 1 84 ? 7.996 9.943 -1.176 1.00 94.19 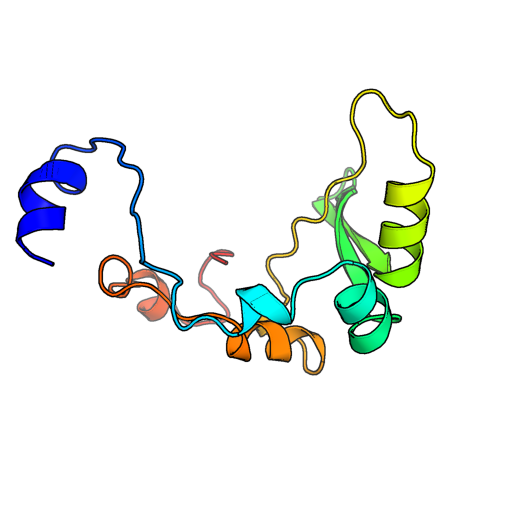84 GLU A C 1
ATOM 722 O O . GLU A 1 84 ? 8.834 10.834 -1.304 1.00 94.19 84 GLU A O 1
ATOM 727 N N . HIS A 1 85 ? 7.748 9.093 -2.181 1.00 95.38 85 HIS A N 1
ATOM 728 C CA . HIS A 1 85 ? 8.489 9.093 -3.442 1.00 95.38 85 HIS A CA 1
ATOM 729 C C . HIS A 1 85 ? 7.688 9.718 -4.592 1.00 95.38 85 HIS A C 1
ATOM 731 O O . HIS A 1 85 ? 6.594 9.260 -4.928 1.00 95.38 85 HIS A O 1
ATOM 737 N N . ALA A 1 86 ? 8.284 10.687 -5.296 1.00 94.31 86 ALA A N 1
ATOM 738 C CA . ALA A 1 86 ? 7.619 11.560 -6.274 1.00 94.31 86 ALA A CA 1
ATOM 739 C C . ALA A 1 86 ? 6.725 10.852 -7.312 1.00 94.31 86 ALA A C 1
ATOM 741 O O . ALA A 1 86 ? 5.653 11.347 -7.650 1.00 94.31 86 ALA A O 1
ATOM 742 N N . LYS A 1 87 ? 7.142 9.689 -7.828 1.00 96.44 87 LYS A N 1
ATOM 743 C CA . LYS A 1 87 ? 6.351 8.925 -8.812 1.00 96.44 87 LYS A CA 1
ATOM 744 C C . LYS A 1 87 ? 5.371 7.933 -8.182 1.00 96.44 87 LYS A C 1
ATOM 746 O O . LYS A 1 87 ? 4.310 7.708 -8.754 1.00 96.44 87 LYS A O 1
ATOM 751 N N . ARG A 1 88 ? 5.719 7.331 -7.038 1.00 97.50 88 ARG A N 1
ATOM 752 C CA . ARG A 1 88 ? 4.910 6.280 -6.386 1.00 97.50 88 ARG A CA 1
ATOM 753 C C . ARG A 1 88 ? 3.769 6.878 -5.563 1.00 97.50 88 ARG A C 1
ATOM 755 O O . ARG A 1 88 ? 2.702 6.277 -5.516 1.00 97.50 88 ARG A O 1
ATOM 762 N N . ARG A 1 89 ? 3.932 8.115 -5.076 1.00 97.88 89 ARG A N 1
ATOM 763 C CA . ARG A 1 89 ? 2.923 8.835 -4.284 1.00 97.88 89 ARG A CA 1
ATOM 764 C C . ARG A 1 89 ? 1.582 9.006 -4.989 1.00 97.88 89 ARG A C 1
ATOM 766 O O . ARG A 1 89 ? 0.581 9.187 -4.320 1.00 97.88 89 ARG A O 1
ATOM 773 N N . LYS A 1 90 ? 1.540 8.874 -6.322 1.00 98.25 90 LYS A N 1
ATOM 774 C CA . LYS A 1 90 ? 0.295 8.844 -7.106 1.00 98.25 90 LYS A CA 1
ATOM 775 C C . LYS A 1 90 ? -0.649 7.698 -6.720 1.00 98.25 90 LYS A C 1
ATOM 777 O O . LYS A 1 90 ? -1.800 7.729 -7.121 1.00 98.25 90 LYS A O 1
ATOM 782 N N . LEU A 1 91 ? -0.174 6.677 -6.000 1.00 98.44 91 LEU A N 1
ATOM 783 C CA . LEU A 1 91 ? -1.042 5.644 -5.421 1.00 98.44 91 LEU A CA 1
ATOM 784 C C . LEU A 1 91 ? -1.942 6.207 -4.306 1.00 98.44 91 LEU A C 1
ATOM 786 O O . LEU A 1 91 ? -3.039 5.701 -4.118 1.00 98.44 91 LEU A O 1
ATOM 790 N N . LEU A 1 92 ? -1.526 7.284 -3.623 1.00 98.12 92 LEU A N 1
ATOM 791 C CA . LEU A 1 92 ? -2.344 7.973 -2.614 1.00 98.12 92 LEU A CA 1
ATOM 792 C C . LEU A 1 92 ? -3.583 8.656 -3.217 1.00 98.12 92 LEU A C 1
ATOM 794 O O . LEU A 1 92 ? -4.499 9.002 -2.488 1.00 98.12 92 LEU A O 1
ATOM 798 N N . GLU A 1 93 ? -3.614 8.861 -4.536 1.00 98.38 93 GLU A N 1
ATOM 799 C CA . GLU A 1 93 ? -4.769 9.420 -5.253 1.00 98.38 93 GLU A CA 1
ATOM 800 C C . GLU A 1 93 ? -5.828 8.350 -5.572 1.00 98.38 93 GLU A C 1
ATOM 802 O O . GLU A 1 93 ? -6.908 8.671 -6.069 1.00 98.38 93 GLU A O 1
ATOM 807 N N . ASP A 1 94 ? -5.509 7.070 -5.357 1.00 98.62 94 ASP A N 1
ATOM 808 C CA . ASP A 1 94 ? -6.346 5.948 -5.779 1.00 98.62 94 ASP A CA 1
ATOM 809 C C . ASP A 1 94 ? -7.174 5.354 -4.622 1.00 98.62 94 ASP A C 1
ATOM 811 O O . ASP A 1 94 ? -8.031 4.504 -4.867 1.00 98.62 94 ASP A O 1
ATOM 815 N N . TYR A 1 95 ? -6.974 5.826 -3.386 1.00 98.56 95 TYR A N 1
ATOM 816 C CA . TYR A 1 95 ? -7.748 5.438 -2.205 1.00 98.56 95 TYR A CA 1
ATOM 817 C C . TYR A 1 95 ? -7.870 6.593 -1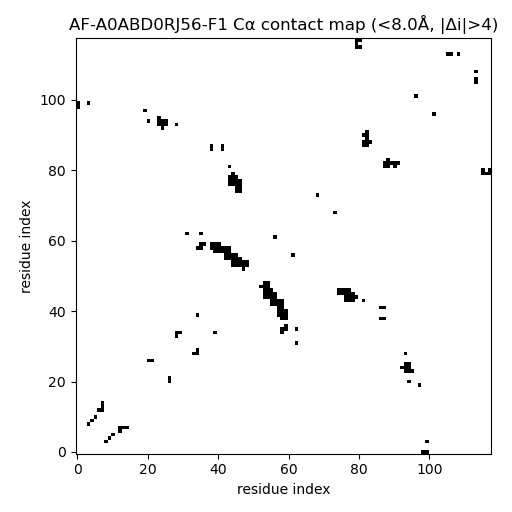.202 1.00 98.56 95 TYR A C 1
ATOM 819 O O . TYR A 1 95 ? -7.192 7.611 -1.310 1.00 98.56 95 TYR A O 1
ATOM 827 N N . GLN A 1 96 ? -8.725 6.422 -0.197 1.00 97.62 96 GLN A N 1
ATOM 828 C CA . GLN A 1 96 ? -8.854 7.351 0.926 1.00 97.62 96 GLN A CA 1
ATOM 829 C C . GLN A 1 96 ? -8.974 6.579 2.237 1.00 97.62 96 GLN A C 1
ATOM 831 O O . GLN A 1 96 ? -9.576 5.509 2.268 1.00 97.62 96 GLN A O 1
ATOM 836 N N . VAL A 1 97 ? -8.458 7.133 3.335 1.00 96.81 97 VAL A N 1
ATOM 837 C CA . VAL A 1 97 ? -8.608 6.518 4.661 1.00 96.81 97 VAL A CA 1
ATOM 838 C C . VAL A 1 97 ? -10.100 6.497 5.050 1.00 96.81 97 VAL A C 1
ATOM 840 O O . VAL A 1 97 ? -10.737 7.564 5.070 1.00 96.81 97 VAL A O 1
ATOM 843 N N . PRO A 1 98 ? -10.690 5.316 5.342 1.00 95.94 98 PRO A N 1
ATOM 844 C CA . PRO A 1 98 ? -12.076 5.217 5.790 1.00 95.94 98 PRO A CA 1
ATOM 845 C C . PRO A 1 98 ? -12.333 6.062 7.037 1.00 95.94 98 PRO A C 1
ATOM 847 O O . PRO A 1 98 ? -11.446 6.241 7.866 1.00 95.94 98 PRO A O 1
ATOM 850 N N . ALA A 1 99 ? -13.563 6.554 7.198 1.00 94.31 99 ALA A N 1
ATOM 851 C CA . ALA A 1 99 ? -13.919 7.474 8.283 1.00 94.31 99 ALA A CA 1
ATOM 852 C C . ALA A 1 99 ? -13.642 6.931 9.698 1.00 94.31 99 ALA A C 1
ATOM 854 O O . ALA A 1 99 ? -13.500 7.720 10.622 1.00 94.31 99 ALA A O 1
ATOM 855 N N . PHE A 1 100 ? -13.552 5.609 9.853 1.00 96.06 100 PHE A N 1
ATOM 856 C CA . PHE A 1 100 ? -13.276 4.929 11.120 1.00 96.06 100 PHE A CA 1
ATOM 857 C C . PHE A 1 100 ? -11.808 5.007 11.561 1.00 96.06 100 PHE A C 1
ATOM 859 O O . PHE A 1 100 ? -11.531 4.823 12.734 1.00 96.06 100 PHE A O 1
ATOM 866 N N . PHE A 1 101 ? -10.874 5.271 10.640 1.00 96.19 101 PHE A N 1
ATOM 867 C CA . PHE A 1 101 ? -9.427 5.163 10.887 1.00 96.19 101 PHE A CA 1
ATOM 868 C C . PHE A 1 101 ? -8.689 6.488 10.668 1.00 96.19 101 PHE A C 1
ATOM 870 O O . PHE A 1 101 ? -7.498 6.505 10.369 1.00 96.19 101 PHE A O 1
ATOM 877 N N . ARG A 1 102 ? -9.409 7.614 10.728 1.00 93.38 102 ARG A N 1
ATOM 878 C CA . ARG A 1 102 ? -8.839 8.948 10.472 1.00 93.38 102 ARG A CA 1
ATOM 879 C C . ARG A 1 102 ? -8.090 9.523 11.665 1.00 93.38 102 ARG A C 1
ATOM 881 O O . ARG A 1 102 ? -7.272 10.420 11.465 1.00 93.38 102 ARG A O 1
ATOM 888 N N . ASP A 1 103 ? -8.345 8.994 12.857 1.00 90.19 103 ASP A N 1
ATOM 889 C CA . ASP A 1 103 ? -7.627 9.348 14.075 1.00 90.19 103 ASP A CA 1
ATOM 890 C C . ASP A 1 103 ? -6.228 8.712 14.025 1.00 90.19 103 ASP A C 1
ATOM 892 O O . ASP A 1 103 ? -5.913 7.710 14.658 1.00 90.19 103 ASP A O 1
ATOM 896 N N . ASP A 1 104 ? -5.377 9.286 13.178 1.00 95.25 104 ASP A N 1
ATOM 897 C CA . ASP A 1 104 ? -4.001 8.869 12.946 1.00 95.25 104 ASP A CA 1
ATOM 898 C C . ASP A 1 104 ? -3.085 9.521 13.989 1.00 95.25 104 ASP A C 1
ATOM 900 O O . ASP A 1 104 ? -2.355 10.466 13.698 1.00 95.25 104 ASP A O 1
ATOM 904 N N . LEU A 1 105 ? -3.169 9.084 15.247 1.00 97.06 105 LEU A N 1
ATOM 905 C CA . LEU A 1 105 ? -2.519 9.770 16.375 1.00 97.06 105 LEU A CA 1
ATOM 906 C C . LEU A 1 105 ? -0.984 9.840 16.253 1.00 97.06 105 LEU A C 1
ATOM 908 O O . LEU A 1 105 ? -0.359 10.767 16.770 1.00 97.06 105 LEU A O 1
ATOM 912 N N . PHE A 1 106 ? -0.356 8.921 15.514 1.00 97.31 106 PHE A N 1
ATOM 913 C CA . PHE A 1 106 ? 1.086 8.982 15.253 1.00 97.31 106 PHE A CA 1
ATOM 914 C C . PHE A 1 106 ? 1.495 10.134 14.328 1.00 97.31 106 PHE A C 1
ATOM 916 O O . PHE A 1 106 ? 2.679 10.479 14.293 1.00 97.31 106 PHE A O 1
ATOM 923 N N . GLN A 1 107 ? 0.556 10.793 13.640 1.00 96.31 107 GLN A N 1
ATOM 924 C CA . GLN A 1 107 ? 0.855 11.995 12.855 1.00 96.31 107 GLN A CA 1
ATOM 925 C C . GLN A 1 107 ? 1.488 13.104 13.713 1.00 96.31 107 GLN A C 1
ATOM 927 O O . GLN A 1 107 ? 2.349 13.845 13.236 1.00 96.31 107 GLN A O 1
ATOM 932 N N . PHE A 1 108 ? 1.145 13.166 15.007 1.00 96.75 108 PHE A N 1
ATOM 933 C CA . PHE A 1 108 ? 1.675 14.157 15.947 1.00 96.75 108 PHE A CA 1
ATOM 934 C C . PHE A 1 108 ? 3.145 13.916 16.337 1.00 96.75 108 PHE A C 1
ATOM 936 O O . PHE A 1 108 ? 3.810 14.833 16.816 1.00 96.75 108 PHE A O 1
ATOM 943 N N . ALA A 1 109 ? 3.704 12.727 16.072 1.00 96.88 109 ALA A N 1
ATOM 944 C CA . ALA A 1 109 ? 5.139 12.471 16.234 1.00 96.88 109 ALA A CA 1
ATOM 945 C C . ALA A 1 109 ? 5.989 13.146 15.131 1.00 96.88 109 ALA A C 1
ATOM 947 O O . ALA A 1 109 ? 7.201 13.347 15.292 1.00 96.88 109 ALA A O 1
ATOM 948 N N . GLY A 1 110 ? 5.352 13.568 14.033 1.00 94.62 110 GLY A N 1
ATOM 949 C CA . GLY A 1 110 ? 5.972 14.186 12.865 1.00 94.62 110 GLY A CA 1
ATOM 950 C C . GLY A 1 110 ? 6.362 13.167 11.792 1.00 94.62 110 GLY A C 1
ATOM 951 O O . GLY A 1 110 ? 6.871 12.087 12.090 1.00 94.62 110 GLY A O 1
ATOM 952 N N . GLU A 1 111 ? 6.179 13.547 10.526 1.00 93.31 111 GLU A N 1
ATOM 953 C CA . GLU A 1 111 ? 6.225 12.630 9.374 1.00 93.31 111 GLU A CA 1
ATOM 954 C C . GLU A 1 111 ? 7.553 11.875 9.210 1.00 93.31 111 GLU A C 1
ATOM 956 O O . GLU A 1 111 ? 7.568 10.725 8.795 1.00 93.31 111 GLU A O 1
ATOM 961 N N . LYS A 1 112 ? 8.681 12.495 9.579 1.00 92.88 112 LYS A N 1
ATOM 962 C CA . LYS A 1 112 ? 10.006 11.854 9.495 1.00 92.88 112 LYS A CA 1
ATOM 963 C C . LYS A 1 112 ? 10.328 10.920 10.666 1.00 92.88 112 LYS A C 1
ATOM 965 O O . LYS A 1 112 ? 11.274 10.150 10.560 1.00 92.88 112 LYS A O 1
ATOM 970 N N . ARG A 1 113 ? 9.629 11.054 11.799 1.00 95.88 113 ARG A N 1
ATOM 971 C CA . ARG A 1 113 ? 9.949 10.350 13.057 1.00 95.88 113 ARG A CA 1
ATOM 972 C C . ARG A 1 113 ? 8.966 9.235 13.383 1.00 95.88 113 ARG A C 1
ATOM 974 O O . ARG A 1 113 ? 9.326 8.313 14.106 1.00 95.88 113 ARG A O 1
ATOM 981 N N . ARG A 1 114 ? 7.729 9.340 12.898 1.00 97.38 114 ARG A N 1
ATOM 982 C CA . ARG A 1 114 ? 6.727 8.292 13.072 1.00 97.38 114 ARG A CA 1
ATOM 983 C C . ARG A 1 114 ? 7.197 6.980 12.418 1.00 97.38 114 ARG A C 1
ATOM 985 O O . ARG A 1 114 ? 7.848 7.033 11.372 1.00 97.38 114 ARG A O 1
ATOM 992 N N . PRO A 1 115 ? 6.865 5.813 12.994 1.00 96.75 115 PRO A N 1
ATOM 993 C CA . PRO A 1 115 ? 7.113 4.531 12.343 1.00 96.75 115 PRO A CA 1
ATOM 994 C C . PRO A 1 115 ? 6.395 4.420 10.983 1.00 96.75 115 PRO A C 1
ATOM 996 O O . PRO A 1 115 ? 5.410 5.134 10.754 1.00 96.75 115 PRO A O 1
ATOM 999 N N . PRO A 1 116 ? 6.834 3.507 10.094 1.00 95.81 116 PRO A N 1
ATOM 1000 C CA . PRO A 1 116 ? 6.079 3.148 8.895 1.00 95.81 116 PRO A CA 1
ATOM 1001 C C . PRO A 1 116 ? 4.659 2.690 9.257 1.00 95.81 116 PRO A C 1
ATOM 1003 O O . PRO A 1 116 ? 4.480 1.928 10.203 1.00 95.81 116 PRO A O 1
ATOM 1006 N N . TYR A 1 117 ? 3.653 3.171 8.526 1.00 95.56 117 TYR A N 1
ATOM 1007 C CA . TYR A 1 117 ? 2.244 3.065 8.942 1.00 95.56 117 TYR A CA 1
ATOM 1008 C C . TYR A 1 117 ? 1.255 2.818 7.797 1.00 95.56 117 TYR A C 1
ATOM 1010 O O . TYR A 1 117 ? 0.051 2.710 8.026 1.00 95.56 117 TYR A O 1
ATOM 1018 N N . ARG A 1 118 ? 1.754 2.787 6.565 1.00 93.25 118 ARG A N 1
ATOM 1019 C CA . ARG A 1 118 ? 0.998 2.574 5.334 1.00 93.25 118 ARG A CA 1
ATOM 1020 C C . ARG A 1 118 ? 1.840 1.764 4.375 1.00 93.25 118 ARG A C 1
ATOM 1022 O O . ARG A 1 118 ? 3.080 1.889 4.485 1.00 93.25 118 ARG A O 1
#